Protein AF-A0A7K6BQ45-F1 (afdb_monomer)

Radius of gyration: 25.62 Å; Cα contacts (8 Å, |Δi|>4): 128; chains: 1; bounding box: 60×41×69 Å

InterPro domains:
  IPR006544 P-type ATPase, subfamily V [PTHR45630] (7-174)

Structure (mmCIF, N/CA/C/O backbone):
data_AF-A0A7K6BQ45-F1
#
_entry.id   AF-A0A7K6BQ45-F1
#
loop_
_atom_site.group_PDB
_atom_site.id
_atom_site.type_symbol
_atom_site.label_atom_id
_atom_site.label_alt_id
_atom_site.label_comp_id
_atom_site.label_asym_id
_atom_site.label_entity_id
_atom_site.label_seq_id
_atom_site.pdbx_PDB_ins_code
_atom_site.Cartn_x
_atom_site.Cartn_y
_atom_site.Cartn_z
_atom_site.occupancy
_atom_site.B_iso_or_equiv
_atom_site.auth_seq_id
_atom_site.auth_comp_id
_atom_site.auth_asym_id
_atom_site.auth_atom_id
_atom_site.pdbx_PDB_model_num
ATOM 1 N N . PHE A 1 1 ? -11.580 -22.660 -8.574 1.00 53.69 1 PHE A N 1
ATOM 2 C CA . PHE A 1 1 ? -11.331 -22.242 -7.180 1.00 53.69 1 PHE A CA 1
ATOM 3 C C . PHE A 1 1 ? -12.132 -23.154 -6.269 1.00 53.69 1 PHE A C 1
ATOM 5 O O . PHE A 1 1 ? -13.352 -23.139 -6.365 1.00 53.69 1 PHE A O 1
ATOM 12 N N . PHE A 1 2 ? -11.468 -23.993 -5.472 1.00 57.25 2 PHE A N 1
ATOM 13 C CA . PHE A 1 2 ? -12.141 -24.815 -4.463 1.00 57.25 2 PHE A CA 1
ATOM 14 C C . PHE A 1 2 ? -12.764 -23.887 -3.412 1.00 57.25 2 PHE A C 1
ATOM 16 O O . PHE A 1 2 ? -12.065 -23.051 -2.844 1.00 57.25 2 PHE A O 1
ATOM 23 N N . GLN A 1 3 ? -14.078 -23.981 -3.214 1.00 69.38 3 GLN A N 1
ATOM 24 C CA . GLN A 1 3 ? -14.773 -23.273 -2.142 1.00 69.38 3 GLN A CA 1
ATOM 25 C C . GLN A 1 3 ? -14.807 -24.183 -0.919 1.00 69.38 3 GLN A C 1
ATOM 27 O O . GLN A 1 3 ? -15.371 -25.273 -0.979 1.00 69.38 3 GLN A O 1
ATOM 32 N N . GLU A 1 4 ? -14.198 -23.741 0.177 1.00 75.62 4 GLU A N 1
ATOM 33 C CA . GLU A 1 4 ? -14.322 -24.422 1.462 1.00 75.62 4 GLU A CA 1
ATOM 34 C C . GLU A 1 4 ? -15.693 -24.065 2.068 1.00 75.62 4 GLU A C 1
ATOM 36 O O . GLU A 1 4 ? -15.956 -22.886 2.317 1.00 75.62 4 GLU A O 1
ATOM 41 N N . PRO A 1 5 ? -16.584 -25.041 2.312 1.00 73.69 5 PRO A N 1
ATOM 42 C CA . PRO A 1 5 ? -17.925 -24.766 2.830 1.00 73.69 5 PRO A CA 1
ATOM 43 C C . PRO A 1 5 ? -17.914 -24.369 4.313 1.00 73.69 5 PRO A C 1
ATOM 45 O O . PRO A 1 5 ? -18.868 -23.766 4.806 1.00 73.69 5 PRO A O 1
ATOM 48 N N . CYS A 1 6 ? -16.852 -24.714 5.049 1.00 73.75 6 CYS A N 1
ATOM 49 C CA . CYS A 1 6 ? -16.721 -24.411 6.467 1.00 73.75 6 CYS A CA 1
ATOM 50 C C . CYS A 1 6 ? -15.847 -23.163 6.692 1.00 73.75 6 CYS A C 1
ATOM 52 O O . CYS A 1 6 ? -14.626 -23.248 6.536 1.00 73.75 6 CYS A O 1
ATOM 54 N N . PRO A 1 7 ? -16.403 -22.039 7.190 1.00 74.38 7 PRO A N 1
ATOM 55 C CA . PRO A 1 7 ? -15.618 -20.827 7.454 1.00 74.38 7 PRO A CA 1
ATOM 56 C C . PRO A 1 7 ? -14.509 -21.049 8.497 1.00 74.38 7 PRO A C 1
ATOM 58 O O . PRO A 1 7 ? -13.479 -20.392 8.448 1.00 74.38 7 PRO A O 1
ATOM 61 N N . LYS A 1 8 ? -14.670 -22.038 9.389 1.00 74.75 8 LYS A N 1
ATOM 62 C CA . LYS A 1 8 ? -13.665 -22.425 10.396 1.00 74.75 8 LYS A CA 1
ATOM 63 C C . LYS A 1 8 ? -12.415 -23.104 9.820 1.00 74.75 8 LYS A C 1
ATOM 65 O O . LYS A 1 8 ? -11.381 -23.156 10.479 1.00 74.75 8 LYS A O 1
ATOM 70 N N . LYS A 1 9 ? -12.499 -23.667 8.612 1.00 81.44 9 LYS A N 1
ATOM 71 C CA . LYS A 1 9 ? -11.361 -24.321 7.946 1.00 81.44 9 LYS A CA 1
ATOM 72 C C . LYS A 1 9 ? -10.642 -23.382 6.980 1.00 81.44 9 LYS A C 1
ATOM 74 O O . LYS A 1 9 ? -9.448 -23.547 6.768 1.00 81.44 9 LYS A O 1
ATOM 79 N N . ALA A 1 10 ? -11.340 -22.380 6.450 1.00 83.44 10 ALA A N 1
ATOM 80 C CA . ALA A 1 10 ? -10.805 -21.456 5.460 1.00 83.44 10 ALA A CA 1
ATOM 81 C C . ALA A 1 10 ? -9.721 -20.522 6.033 1.00 83.44 10 ALA A C 1
ATOM 83 O O . ALA A 1 10 ? -9.854 -19.986 7.134 1.00 83.44 10 ALA A O 1
ATOM 84 N N . THR A 1 11 ? -8.652 -20.308 5.265 1.00 88.12 11 THR A N 1
ATOM 85 C CA . THR A 1 11 ? -7.552 -19.376 5.600 1.00 88.12 11 THR A CA 1
ATOM 86 C C . THR A 1 11 ? -7.683 -18.039 4.868 1.00 88.12 11 THR A C 1
ATOM 88 O O . THR A 1 11 ? -7.175 -17.022 5.326 1.00 88.12 11 THR A O 1
ATOM 91 N N . LEU A 1 12 ? -8.377 -18.036 3.728 1.00 90.00 12 LEU A N 1
ATOM 92 C CA . LEU A 1 12 ? -8.573 -16.871 2.870 1.00 90.00 12 LEU A CA 1
ATOM 93 C C . LEU A 1 12 ? -10.066 -16.672 2.605 1.00 90.00 12 LEU A C 1
ATOM 95 O O . LEU A 1 12 ? -10.812 -17.645 2.472 1.00 90.00 12 LEU A O 1
ATOM 99 N N . ALA A 1 13 ? -10.477 -15.418 2.460 1.00 90.56 13 ALA A N 1
ATOM 100 C CA . ALA A 1 13 ? -11.793 -15.029 1.978 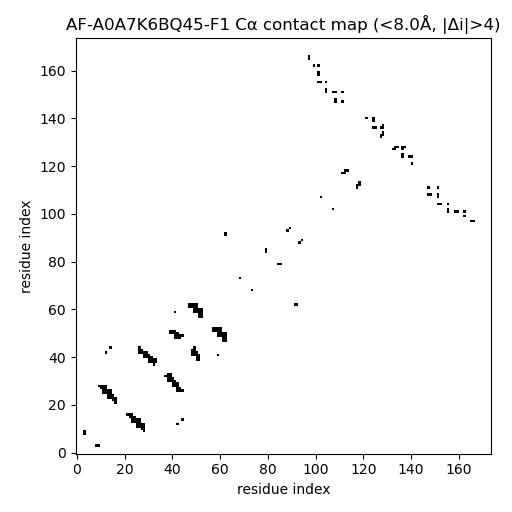1.00 90.56 13 ALA A CA 1
ATOM 101 C C . ALA A 1 13 ? -11.659 -14.313 0.629 1.00 90.56 13 ALA A C 1
ATOM 103 O O . ALA A 1 13 ? -10.791 -13.466 0.445 1.00 90.56 13 ALA A O 1
ATOM 104 N N . LYS A 1 14 ? -12.533 -14.646 -0.325 1.00 92.12 14 LYS A N 1
ATOM 105 C CA . LYS A 1 14 ? -12.659 -13.904 -1.585 1.00 92.12 14 LYS A CA 1
ATOM 106 C C . LYS A 1 14 ? -13.719 -12.829 -1.413 1.00 92.12 14 LYS A C 1
ATOM 108 O O . LYS A 1 14 ? -14.900 -13.160 -1.312 1.00 92.12 14 LYS A O 1
ATOM 113 N N . VAL A 1 15 ? -13.308 -11.567 -1.425 1.00 91.69 15 VAL A N 1
ATOM 114 C CA . VAL A 1 15 ? -14.221 -10.429 -1.314 1.00 91.69 15 VAL A CA 1
ATOM 115 C C . VAL A 1 15 ? -14.531 -9.910 -2.710 1.00 91.69 15 VAL A C 1
ATOM 117 O O . VAL A 1 15 ? -13.632 -9.600 -3.490 1.00 91.69 15 VAL A O 1
ATOM 120 N N . VAL A 1 16 ? -15.821 -9.857 -3.043 1.00 93.00 16 VAL A N 1
ATOM 121 C CA . VAL A 1 16 ? -16.314 -9.272 -4.291 1.00 93.00 16 VAL A CA 1
ATOM 122 C C . VAL A 1 16 ? -17.003 -7.961 -3.929 1.00 93.00 16 VAL A C 1
ATOM 124 O O . VAL A 1 16 ? -18.097 -8.009 -3.363 1.00 93.00 16 VAL A O 1
ATOM 127 N N . PRO A 1 17 ? -16.378 -6.803 -4.196 1.00 92.06 17 PRO A N 1
ATOM 128 C CA . PRO A 1 17 ? -17.017 -5.530 -3.919 1.00 92.06 17 PRO A CA 1
ATOM 129 C C . PRO A 1 17 ? -18.209 -5.305 -4.854 1.00 92.06 17 PRO A C 1
ATOM 131 O O . PRO A 1 17 ? -18.300 -5.865 -5.949 1.00 92.06 17 PRO A O 1
ATOM 134 N N . THR A 1 18 ? -19.123 -4.438 -4.428 1.00 90.31 18 THR A N 1
ATOM 135 C CA . THR A 1 18 ? -20.162 -3.889 -5.306 1.00 90.31 18 THR A CA 1
ATOM 136 C C . THR A 1 18 ? -19.531 -3.123 -6.478 1.00 90.31 18 THR A C 1
ATOM 138 O O . THR A 1 18 ? -18.414 -2.615 -6.330 1.00 90.31 18 THR A O 1
ATOM 141 N N . PRO A 1 19 ? -20.242 -2.955 -7.608 1.00 90.62 19 PRO A N 1
ATOM 142 C CA . PRO A 1 19 ? -19.751 -2.164 -8.734 1.00 90.62 19 PRO A CA 1
ATOM 143 C C . PRO A 1 19 ? -19.222 -0.789 -8.297 1.00 90.62 19 PRO A C 1
ATOM 145 O O . PRO A 1 19 ? -19.834 -0.133 -7.457 1.00 90.62 19 PRO A O 1
ATOM 148 N N . ASN A 1 20 ? -18.095 -0.365 -8.875 1.00 88.31 20 ASN A N 1
ATOM 149 C CA . ASN A 1 20 ? -17.386 0.894 -8.590 1.00 88.31 20 ASN A CA 1
ATOM 150 C C . ASN A 1 20 ? -16.723 1.021 -7.202 1.00 88.31 20 ASN A C 1
ATOM 152 O O . ASN A 1 20 ? -16.156 2.071 -6.922 1.00 88.31 20 ASN A O 1
ATOM 156 N N . ASN A 1 21 ? -16.709 -0.024 -6.365 1.00 89.81 21 ASN A N 1
ATOM 157 C CA . ASN A 1 21 ? -16.046 -0.005 -5.050 1.00 89.81 21 ASN A CA 1
ATOM 158 C C . ASN A 1 21 ? -14.760 -0.851 -5.029 1.00 89.81 21 ASN A C 1
ATOM 160 O O . ASN A 1 21 ? -14.556 -1.677 -4.144 1.00 89.81 21 ASN A O 1
ATOM 164 N N . GLY A 1 22 ? -13.885 -0.653 -6.017 1.00 88.25 22 GLY A N 1
ATOM 165 C CA . GLY A 1 22 ? -12.593 -1.342 -6.119 1.00 88.25 22 GLY A CA 1
ATOM 166 C C . GLY A 1 22 ? -12.642 -2.687 -6.854 1.00 88.25 22 GLY A C 1
ATOM 167 O O . GLY A 1 22 ? -13.554 -2.956 -7.637 1.00 88.25 22 GLY A O 1
ATOM 168 N N . SER A 1 23 ? -11.620 -3.515 -6.637 1.00 88.88 23 SER A N 1
ATOM 169 C CA . SER A 1 23 ? -11.413 -4.801 -7.312 1.00 88.88 23 SER A CA 1
ATOM 170 C C . SER A 1 23 ? -11.621 -5.993 -6.374 1.00 88.88 23 SER A C 1
ATOM 172 O O . SER A 1 23 ? -11.632 -5.871 -5.151 1.00 88.88 23 SER A O 1
ATOM 174 N N . VAL A 1 24 ? -11.823 -7.170 -6.969 1.00 92.62 24 VAL A N 1
ATOM 175 C CA . VAL A 1 24 ? -11.924 -8.437 -6.235 1.00 92.62 24 VAL A CA 1
ATOM 176 C C . VAL A 1 24 ? -10.572 -8.771 -5.615 1.00 92.62 24 VAL A C 1
ATOM 178 O O . VAL A 1 24 ? -9.567 -8.807 -6.323 1.00 92.62 24 VAL A O 1
ATOM 181 N N . GLU A 1 25 ? -10.567 -9.094 -4.325 1.00 91.38 25 GLU A N 1
ATOM 182 C CA . GLU A 1 25 ? -9.346 -9.382 -3.570 1.00 91.38 25 GLU A CA 1
ATOM 183 C C . GLU A 1 25 ? -9.499 -10.663 -2.738 1.00 91.38 25 GLU A C 1
ATOM 185 O O . GLU A 1 25 ? -10.599 -11.031 -2.308 1.00 91.38 25 GLU A O 1
ATOM 190 N N . LEU A 1 26 ? -8.385 -11.370 -2.540 1.00 92.44 26 LEU A N 1
ATOM 191 C CA . LEU A 1 26 ? -8.279 -12.456 -1.571 1.00 92.44 26 LEU A CA 1
ATOM 192 C C . LEU A 1 26 ? -7.662 -11.895 -0.293 1.00 92.44 26 LEU A C 1
ATOM 194 O O . LEU A 1 26 ? -6.496 -11.517 -0.293 1.00 92.44 26 LEU A O 1
ATOM 198 N N . VAL A 1 27 ? -8.435 -11.878 0.786 1.00 92.88 27 VAL A N 1
ATOM 199 C CA . VAL A 1 27 ? -8.004 -11.347 2.082 1.00 92.88 27 VAL A CA 1
ATOM 200 C C . VAL A 1 27 ? -7.777 -12.484 3.082 1.00 92.88 27 VAL A C 1
ATOM 202 O O . VAL A 1 27 ? -8.511 -13.480 3.056 1.00 92.88 27 VAL A O 1
ATOM 205 N N . PRO A 1 28 ? -6.769 -12.383 3.963 1.00 91.94 28 PRO A N 1
ATOM 206 C CA . PRO A 1 28 ? -6.548 -13.367 5.013 1.00 91.94 28 PRO A CA 1
ATOM 207 C C . PRO A 1 28 ? -7.661 -13.327 6.064 1.00 91.94 28 PRO A C 1
ATOM 209 O O . PRO A 1 28 ? -8.127 -12.262 6.468 1.00 91.94 28 PRO A O 1
ATOM 212 N N . LEU A 1 29 ? -8.078 -14.508 6.522 1.00 90.88 29 LEU A N 1
ATOM 213 C CA . LEU A 1 29 ? -8.977 -14.648 7.664 1.00 90.88 29 LEU A CA 1
ATOM 214 C C . LEU A 1 29 ? -8.158 -14.684 8.955 1.00 90.88 29 LEU A C 1
ATOM 216 O O . LEU A 1 29 ? -7.385 -15.612 9.194 1.00 90.88 29 LEU A O 1
ATOM 220 N N . HIS A 1 30 ? -8.373 -13.688 9.805 1.00 89.12 30 HIS A N 1
ATOM 221 C CA . HIS A 1 30 ? -7.829 -13.614 11.151 1.00 89.12 30 HIS A CA 1
ATOM 222 C C . HIS A 1 30 ? -8.737 -14.358 12.129 1.00 89.12 30 HIS A C 1
ATOM 224 O O . HIS A 1 30 ? -9.968 -14.261 12.063 1.00 89.12 30 HIS A O 1
ATOM 230 N N . ARG A 1 31 ? -8.115 -15.110 13.039 1.00 86.81 31 ARG A N 1
ATOM 231 C CA . ARG A 1 31 ? -8.802 -15.907 14.055 1.00 86.81 31 ARG A CA 1
ATOM 232 C C . ARG A 1 31 ? -8.277 -15.500 15.416 1.00 86.81 31 ARG A C 1
ATOM 234 O O . ARG A 1 31 ? -7.121 -15.772 15.728 1.00 86.81 31 ARG A O 1
ATOM 241 N N . ASP A 1 32 ? -9.141 -14.894 16.211 1.00 81.81 32 ASP A N 1
ATOM 242 C CA . ASP A 1 32 ? -8.815 -14.530 17.580 1.00 81.81 32 ASP A CA 1
ATOM 243 C C . ASP A 1 32 ? -9.637 -15.382 18.539 1.00 81.81 32 ASP A C 1
ATOM 245 O O . ASP A 1 32 ? -10.852 -15.517 18.388 1.00 81.81 32 ASP A O 1
ATOM 249 N N . GLN A 1 33 ? -8.998 -15.908 19.580 1.00 77.94 33 GLN A N 1
ATOM 250 C CA . GLN A 1 33 ? -9.731 -16.467 20.711 1.00 77.94 33 GLN A CA 1
ATOM 251 C C . GLN A 1 33 ? -10.275 -15.300 21.547 1.00 77.94 33 GLN A C 1
ATOM 253 O O . GLN A 1 33 ? -9.537 -14.388 21.933 1.00 77.94 33 GLN A O 1
ATOM 258 N N . GLY A 1 34 ? -11.595 -15.244 21.724 1.00 66.50 34 GLY A N 1
ATOM 259 C CA . GLY A 1 34 ? -12.232 -14.338 22.679 1.00 66.50 34 GLY A CA 1
ATOM 260 C C . GLY A 1 34 ? -11.901 -14.735 24.117 1.00 66.50 34 GLY A C 1
ATOM 261 O O . GLY A 1 34 ? -11.565 -15.888 24.375 1.00 66.50 34 GLY A O 1
ATOM 262 N N . GLU A 1 35 ? -12.034 -13.796 25.057 1.00 63.84 35 GLU A N 1
ATOM 263 C CA . GLU A 1 35 ? -11.917 -14.101 26.495 1.00 63.84 35 GLU A CA 1
ATOM 264 C C . GLU A 1 35 ? -12.975 -15.133 26.940 1.00 63.84 35 GLU A C 1
ATOM 266 O O . GLU A 1 35 ? -12.720 -15.930 27.836 1.00 63.84 35 GLU A O 1
ATOM 271 N N . ASP A 1 36 ? -14.098 -15.214 26.218 1.00 62.16 36 ASP A N 1
ATOM 272 C CA . ASP A 1 36 ? -15.172 -16.201 26.403 1.00 62.16 36 ASP A CA 1
ATOM 273 C C . ASP A 1 36 ? -14.866 -17.593 25.802 1.00 62.16 36 ASP A C 1
ATOM 275 O O . ASP A 1 36 ? -15.738 -18.463 25.750 1.00 62.16 36 ASP A O 1
ATOM 279 N N . GLY A 1 37 ? -13.656 -17.817 25.269 1.00 66.19 37 GLY A N 1
ATOM 280 C CA . GLY A 1 37 ? -13.249 -19.079 24.631 1.00 66.19 37 GLY A CA 1
ATOM 281 C C . GLY A 1 37 ? -13.862 -19.334 23.245 1.00 66.19 37 GLY A C 1
ATOM 282 O O . GLY A 1 37 ? -13.589 -20.363 22.624 1.00 66.19 37 GLY A O 1
ATOM 283 N N . GLN A 1 38 ? -14.673 -18.406 22.730 1.00 71.31 38 GLN A N 1
ATOM 284 C CA . GLN A 1 38 ? -15.245 -18.487 21.387 1.00 71.31 38 GLN A CA 1
ATOM 285 C C . GLN A 1 38 ? -14.265 -17.965 20.326 1.00 71.31 38 GLN A C 1
ATOM 287 O O . GLN A 1 38 ? -13.603 -16.943 20.506 1.00 71.31 38 GLN A O 1
ATOM 292 N N . GLU A 1 39 ? -14.181 -18.676 19.200 1.00 77.88 39 GLU A N 1
ATOM 293 C CA . GLU A 1 39 ? -13.356 -18.295 18.051 1.00 77.88 39 GLU A CA 1
ATOM 294 C C . GLU A 1 39 ? -14.038 -17.163 17.267 1.00 77.88 39 GLU A C 1
ATOM 296 O O . GLU A 1 39 ? -15.080 -17.368 16.638 1.00 77.88 39 GLU A O 1
ATOM 301 N N . ALA A 1 40 ? -13.442 -15.971 17.299 1.00 83.12 40 ALA A N 1
ATOM 302 C CA . ALA A 1 40 ? -13.881 -14.816 16.531 1.00 83.12 40 ALA A CA 1
ATOM 303 C C . ALA A 1 40 ? -13.138 -14.777 15.189 1.00 83.12 40 ALA A C 1
ATOM 305 O O . ALA A 1 40 ? -11.915 -14.624 15.140 1.00 83.12 40 ALA A O 1
ATOM 306 N N . LEU A 1 41 ? -13.887 -14.907 14.093 1.00 88.81 41 LEU A N 1
ATOM 307 C CA . LEU A 1 41 ? -13.364 -14.777 12.735 1.00 88.81 41 LEU A CA 1
ATOM 308 C C . LEU A 1 41 ? -13.520 -13.334 12.261 1.00 88.81 41 LEU A C 1
ATOM 310 O O . LEU A 1 41 ? -14.604 -12.753 12.362 1.00 88.81 41 LEU A O 1
ATOM 314 N N . SER A 1 42 ? -12.456 -12.767 11.705 1.00 90.06 42 SER A N 1
ATOM 315 C CA . SER A 1 42 ? -12.512 -11.451 11.077 1.00 90.06 42 SER A CA 1
ATOM 316 C C . SER A 1 42 ? -11.577 -11.344 9.880 1.00 90.06 42 SER A C 1
ATOM 318 O O . SER A 1 42 ? -10.633 -12.116 9.747 1.00 90.06 42 SER A O 1
ATOM 320 N N . PHE A 1 43 ? -11.846 -10.398 8.993 1.00 92.38 43 PHE A N 1
ATOM 321 C CA . PHE A 1 43 ? -10.914 -9.993 7.945 1.00 92.38 43 PHE A CA 1
ATOM 322 C C . PHE A 1 43 ? -11.000 -8.483 7.752 1.00 92.38 43 PHE A C 1
ATOM 324 O O . PHE A 1 43 ? -11.978 -7.848 8.151 1.00 92.38 43 PHE A O 1
ATOM 331 N N . GLU A 1 44 ? -9.979 -7.910 7.132 1.00 90.75 44 GLU A N 1
ATOM 332 C CA . GLU A 1 44 ? -9.965 -6.506 6.744 1.00 90.75 44 GLU A CA 1
ATOM 333 C C . GLU A 1 44 ? -10.053 -6.411 5.222 1.00 90.75 44 GLU A C 1
ATOM 335 O O . GLU A 1 44 ? -9.326 -7.099 4.508 1.00 90.75 44 GLU A O 1
ATOM 340 N N . PHE A 1 45 ? -10.960 -5.576 4.723 1.00 91.62 45 PHE A N 1
ATOM 341 C CA . PHE A 1 45 ? -11.066 -5.260 3.302 1.00 91.62 45 PHE A CA 1
ATOM 342 C C . PHE A 1 45 ? -11.231 -3.754 3.152 1.00 91.62 45 PHE A C 1
ATOM 344 O O . PHE A 1 45 ? -12.107 -3.167 3.786 1.00 91.62 45 PHE A O 1
ATOM 351 N N . GLN A 1 46 ? -10.371 -3.121 2.348 1.00 88.69 46 GLN A N 1
ATOM 352 C CA . GLN A 1 46 ? -10.363 -1.664 2.149 1.00 88.69 46 GLN A CA 1
ATOM 353 C C . GLN A 1 46 ? -10.353 -0.864 3.466 1.00 88.69 46 GLN A C 1
ATOM 355 O O . GLN A 1 46 ? -11.075 0.118 3.611 1.00 88.69 46 GLN A O 1
ATOM 360 N N . LYS A 1 47 ? -9.541 -1.296 4.443 1.00 86.69 47 LYS A N 1
ATOM 361 C CA . LYS A 1 47 ? -9.439 -0.686 5.786 1.00 86.69 47 LYS A CA 1
ATOM 362 C C . LYS A 1 47 ? -10.708 -0.773 6.643 1.00 86.69 47 LYS A C 1
ATOM 364 O O . LYS A 1 47 ? -10.792 -0.130 7.686 1.00 86.69 47 LYS A O 1
ATOM 369 N N . ILE A 1 48 ? -11.677 -1.599 6.247 1.00 88.12 48 ILE A N 1
ATOM 370 C CA . ILE A 1 48 ? -12.878 -1.897 7.031 1.00 88.12 48 ILE A CA 1
ATOM 371 C C . ILE A 1 48 ? -12.746 -3.304 7.606 1.00 88.12 48 ILE A C 1
ATOM 373 O O . ILE A 1 48 ? -12.555 -4.277 6.871 1.00 88.12 48 ILE A O 1
ATOM 377 N N . LYS A 1 49 ? -12.876 -3.414 8.930 1.00 89.44 49 LYS A N 1
ATOM 378 C CA . LYS A 1 49 ? -12.924 -4.698 9.628 1.00 89.44 49 LYS A CA 1
ATOM 379 C C . LYS A 1 49 ? -14.314 -5.318 9.486 1.00 89.44 49 LYS A C 1
ATOM 381 O O . LYS A 1 49 ? -15.323 -4.686 9.804 1.00 89.44 49 LYS A O 1
ATOM 386 N N . TYR A 1 50 ? -14.344 -6.572 9.056 1.00 90.69 50 TYR A N 1
ATOM 387 C CA . TYR A 1 50 ? -15.535 -7.409 9.000 1.00 90.69 50 TYR A CA 1
ATOM 388 C C . TYR A 1 50 ? -15.419 -8.510 10.047 1.00 90.69 50 TYR A C 1
ATOM 390 O O . TYR A 1 50 ? -14.447 -9.265 10.048 1.00 90.69 50 TYR A O 1
ATOM 398 N N . SER A 1 51 ? -16.407 -8.617 10.929 1.00 89.44 51 SER A N 1
ATOM 399 C CA . SER A 1 51 ? -16.496 -9.665 11.948 1.00 89.44 51 SER A CA 1
ATOM 400 C C . SER A 1 51 ? -17.578 -10.676 11.593 1.00 89.44 51 SER A C 1
ATOM 402 O O . SER A 1 51 ? -18.636 -10.317 11.073 1.00 89.44 51 SER A O 1
ATOM 404 N N . TYR A 1 52 ? -17.314 -11.948 11.875 1.00 87.44 52 TYR A N 1
ATOM 405 C CA . TYR A 1 52 ? -18.283 -13.019 11.690 1.00 87.44 52 TYR A CA 1
ATOM 406 C C . TYR A 1 52 ? -19.294 -13.048 12.838 1.00 87.44 52 TYR A C 1
ATOM 408 O O . TYR A 1 52 ? -18.922 -13.208 14.000 1.00 87.44 52 TYR A O 1
ATOM 416 N N . GLU A 1 53 ? -20.575 -12.925 12.504 1.00 83.31 53 GLU A N 1
ATOM 417 C CA . GLU A 1 53 ? -21.667 -12.974 13.474 1.00 83.31 53 GLU A CA 1
ATOM 418 C C . GLU A 1 53 ? -21.997 -14.434 13.836 1.00 83.31 53 GLU A C 1
ATOM 420 O O . GLU A 1 53 ? -22.364 -15.238 12.971 1.00 83.31 53 GLU A O 1
ATOM 425 N N . ILE A 1 54 ? -21.869 -14.792 15.120 1.00 73.81 54 ILE A N 1
ATOM 426 C CA . ILE A 1 54 ? -22.101 -16.165 15.612 1.00 73.81 54 ILE A CA 1
ATOM 427 C C . ILE A 1 54 ? -23.563 -16.365 16.037 1.00 73.81 54 ILE A C 1
ATOM 429 O O . ILE A 1 54 ? -24.124 -17.441 15.821 1.00 73.81 54 ILE A O 1
ATOM 433 N N . HIS A 1 55 ? -24.189 -15.338 16.620 1.00 70.25 55 HIS A N 1
ATOM 434 C CA . HIS A 1 55 ? -25.491 -15.448 17.291 1.00 70.25 55 HIS A CA 1
ATOM 435 C C . HIS A 1 55 ? -26.697 -15.162 16.387 1.00 70.25 55 HIS A C 1
ATOM 437 O O . HIS A 1 55 ? -27.836 -15.397 16.786 1.00 70.25 55 HIS A O 1
ATOM 443 N N . GLY A 1 56 ? -26.459 -14.664 15.173 1.00 70.62 56 GLY A N 1
ATOM 444 C CA . GLY A 1 56 ? -27.504 -14.280 14.232 1.00 70.62 56 GLY A CA 1
ATOM 445 C C . GLY A 1 56 ? -27.419 -15.031 12.908 1.00 70.62 56 GLY A C 1
ATOM 446 O O . GLY A 1 56 ? -27.355 -16.260 12.835 1.00 70.62 56 GLY A O 1
ATOM 447 N N . LYS A 1 57 ? -27.443 -14.267 11.817 1.00 70.94 57 LYS A N 1
ATOM 448 C CA . LYS A 1 57 ? -27.227 -14.798 10.471 1.00 70.94 57 LYS A CA 1
ATOM 449 C C . LYS A 1 57 ? -25.743 -15.137 10.329 1.00 70.94 57 LYS A C 1
ATOM 451 O O . LYS A 1 57 ? -24.907 -14.306 10.652 1.00 70.94 57 LYS A O 1
ATOM 456 N N . LYS A 1 58 ? -25.425 -16.333 9.823 1.00 82.12 58 LYS A N 1
ATOM 457 C CA . LYS A 1 58 ? -24.055 -16.807 9.544 1.00 82.12 58 LYS A CA 1
ATOM 458 C C . LYS A 1 58 ? -23.409 -15.997 8.410 1.00 82.12 58 LYS A C 1
ATOM 460 O O . LYS A 1 58 ? -23.296 -16.483 7.286 1.00 82.12 58 LYS A O 1
ATOM 465 N N . GLN A 1 59 ? -23.050 -14.747 8.681 1.00 87.00 59 GLN A N 1
ATOM 466 C CA . GLN A 1 59 ? -22.533 -13.796 7.701 1.00 87.00 59 GLN A CA 1
ATOM 467 C C . GLN A 1 59 ? -21.464 -12.892 8.324 1.00 87.00 59 GLN A C 1
ATOM 469 O O . GLN A 1 59 ? -21.422 -12.694 9.538 1.00 87.00 59 GLN A O 1
ATOM 474 N N . PHE A 1 60 ? -20.605 -12.337 7.473 1.00 88.81 60 PHE A N 1
ATOM 475 C CA . PHE A 1 60 ? -19.658 -11.302 7.869 1.00 88.81 60 PHE A CA 1
ATOM 476 C C . PHE A 1 60 ? -20.333 -9.938 7.790 1.00 88.81 60 PHE A C 1
ATOM 478 O O . PHE A 1 60 ? -20.944 -9.607 6.773 1.00 88.81 60 PHE A O 1
ATOM 485 N N . LEU A 1 61 ? -20.215 -9.157 8.857 1.00 89.50 61 LEU A N 1
ATOM 486 C CA . LEU A 1 61 ? -20.751 -7.805 8.938 1.00 89.50 61 LEU A CA 1
ATOM 487 C C . LEU A 1 61 ? -19.624 -6.816 9.229 1.00 89.50 61 LEU A C 1
ATOM 489 O O . LEU A 1 61 ? -18.694 -7.162 9.964 1.00 89.50 61 LEU A O 1
ATOM 493 N N . PRO A 1 62 ? -19.688 -5.596 8.670 1.00 90.50 62 PRO A N 1
ATOM 494 C CA . PRO A 1 62 ? -18.785 -4.535 9.084 1.00 90.50 62 PRO A CA 1
ATOM 495 C C . PRO A 1 62 ? -19.017 -4.213 10.564 1.00 90.50 62 PRO A C 1
ATOM 497 O O . PRO A 1 62 ? -20.124 -4.385 11.084 1.00 90.50 62 PRO A O 1
ATOM 500 N N . VAL A 1 63 ? -17.977 -3.734 11.244 1.00 86.75 63 VAL A N 1
ATOM 501 C CA . VAL A 1 63 ? -18.091 -3.302 12.643 1.00 86.75 63 VAL A CA 1
ATOM 502 C C . VAL A 1 63 ? -19.169 -2.218 12.765 1.00 86.75 63 VAL A C 1
ATOM 504 O O . VAL A 1 63 ? -19.049 -1.137 12.194 1.00 86.75 63 VAL A O 1
ATOM 507 N N . ALA A 1 64 ? -20.230 -2.517 13.517 1.00 85.56 64 ALA A N 1
ATOM 508 C CA . ALA A 1 64 ? -21.307 -1.573 13.784 1.00 85.56 64 ALA A CA 1
ATOM 509 C C . ALA A 1 64 ? -20.907 -0.599 14.899 1.00 85.56 64 ALA A C 1
ATOM 511 O O . ALA A 1 64 ? -20.503 -1.018 15.992 1.00 85.56 64 ALA A O 1
ATOM 512 N N . PHE A 1 65 ? -21.054 0.696 14.625 1.00 86.75 65 PHE A N 1
ATOM 513 C CA . PHE A 1 65 ? -20.835 1.758 15.600 1.00 86.75 65 PHE A CA 1
ATOM 514 C C . PHE A 1 65 ? -22.152 2.124 16.297 1.00 86.75 65 PHE A C 1
ATOM 516 O O . PHE A 1 65 ? -23.183 2.235 15.630 1.00 86.75 65 PHE A O 1
ATOM 523 N N . PRO A 1 66 ? -22.145 2.327 17.625 1.00 85.19 66 PRO A N 1
ATOM 524 C CA . PRO A 1 66 ? -23.342 2.666 18.382 1.00 85.19 66 PRO A CA 1
ATOM 525 C C . PRO A 1 66 ? -23.719 4.136 18.140 1.00 85.19 66 PRO A C 1
ATOM 527 O O . PRO A 1 66 ? -23.360 5.007 18.931 1.00 85.19 66 PRO A O 1
ATOM 530 N N . VAL A 1 67 ? -24.423 4.418 17.040 1.00 86.62 67 VAL A N 1
ATOM 531 C CA . VAL A 1 67 ? -24.903 5.768 16.660 1.00 86.62 67 VAL A CA 1
ATOM 532 C C . VAL A 1 67 ? -26.421 5.940 16.789 1.00 86.62 67 VAL A C 1
ATOM 534 O O . VAL A 1 67 ? -26.925 7.054 16.704 1.00 86.62 67 VAL A O 1
ATOM 537 N N . GLU A 1 68 ? -27.152 4.847 17.009 1.00 90.00 68 GLU A N 1
ATOM 538 C CA . GLU A 1 68 ? -28.623 4.821 16.994 1.00 90.00 68 GLU A CA 1
ATOM 539 C C . GLU A 1 68 ? -29.256 4.839 18.396 1.00 90.00 68 GLU A C 1
ATOM 541 O O . GLU A 1 68 ? -30.471 4.692 18.535 1.00 90.00 68 GLU A O 1
ATOM 546 N N . HIS A 1 69 ? -28.465 4.995 19.463 1.00 89.06 69 HIS A N 1
ATOM 547 C CA . HIS A 1 69 ? -29.029 5.009 20.811 1.00 89.06 69 HIS A CA 1
ATOM 548 C C . HIS A 1 69 ? -29.777 6.323 21.104 1.00 89.06 69 HIS A C 1
ATOM 550 O O . HIS A 1 69 ? -29.466 7.370 20.537 1.00 89.06 69 HIS A O 1
ATOM 556 N N . PRO A 1 70 ? -30.758 6.313 22.024 1.00 93.19 70 PRO A N 1
ATOM 557 C CA . PRO A 1 70 ? -31.393 7.542 22.486 1.00 93.19 70 PRO A CA 1
ATOM 558 C C . PRO A 1 70 ? -30.381 8.509 23.111 1.00 93.19 70 PRO A C 1
ATOM 560 O O . PRO A 1 70 ? -29.409 8.086 23.734 1.00 93.19 70 PRO A O 1
ATOM 563 N N . LEU A 1 71 ? -30.655 9.815 23.044 1.00 91.31 71 LEU A N 1
ATOM 564 C CA . LEU A 1 71 ? -29.787 10.849 23.627 1.00 91.31 71 LEU A CA 1
ATOM 565 C C . LEU A 1 71 ? -29.473 10.602 25.115 1.00 91.31 71 LEU A C 1
ATOM 567 O O . LEU A 1 71 ? -28.356 10.853 25.563 1.00 91.31 71 LEU A O 1
ATOM 571 N N . SER A 1 72 ? -30.436 10.058 25.864 1.00 93.50 72 SER A N 1
ATOM 572 C CA . SER A 1 72 ? -30.268 9.708 27.276 1.00 93.50 72 SER A CA 1
ATOM 573 C C . SER A 1 72 ? -29.159 8.682 27.516 1.00 93.50 72 SER A C 1
ATOM 575 O O . SER A 1 72 ? -28.495 8.744 28.546 1.00 93.50 72 SER A O 1
ATOM 577 N N . TYR A 1 73 ? -28.915 7.760 26.582 1.00 91.62 73 TYR A N 1
ATOM 578 C CA . TYR A 1 73 ? -27.808 6.810 26.679 1.00 91.62 73 TYR A CA 1
ATOM 579 C C . TYR A 1 73 ? -26.459 7.538 26.639 1.00 91.62 73 TYR A C 1
ATOM 581 O O . TYR A 1 73 ? -25.619 7.337 27.513 1.00 91.62 73 TYR A O 1
ATOM 589 N N . TYR A 1 74 ? -26.277 8.444 25.673 1.00 91.12 74 TYR A N 1
ATOM 590 C CA . TYR A 1 74 ? -25.030 9.198 25.523 1.00 91.12 74 TYR A CA 1
ATOM 591 C C . TYR A 1 74 ? -24.797 10.181 26.672 1.00 91.12 74 TYR A C 1
ATOM 593 O O . TYR A 1 74 ? -23.672 10.295 27.144 1.00 91.12 74 TYR A O 1
ATOM 601 N N . GLN A 1 75 ? -25.851 10.841 27.163 1.00 93.31 75 GLN A N 1
ATOM 602 C CA . GLN A 1 75 ? -25.758 11.765 28.302 1.00 93.31 75 GLN A CA 1
ATOM 603 C C . GLN A 1 75 ? -25.315 11.077 29.597 1.00 93.31 75 GLN A C 1
ATOM 605 O O . GLN A 1 75 ? -24.628 11.688 30.409 1.00 93.31 75 GLN A O 1
ATOM 610 N N . ASN A 1 76 ? -25.711 9.818 29.793 1.00 93.69 76 ASN A N 1
ATOM 611 C CA . ASN A 1 76 ? -25.381 9.054 30.996 1.00 93.69 76 ASN A CA 1
ATOM 612 C C . ASN A 1 76 ? -24.097 8.221 30.856 1.00 93.69 76 ASN A C 1
ATOM 614 O O . ASN A 1 76 ? -23.685 7.572 31.819 1.00 93.69 76 ASN A O 1
ATOM 618 N N . SER A 1 77 ? -23.468 8.218 29.678 1.00 89.75 77 SER A N 1
ATOM 619 C CA . SER A 1 77 ? -22.228 7.484 29.442 1.00 89.75 77 SER A CA 1
ATOM 620 C C . SER A 1 77 ? -21.081 8.094 30.248 1.00 89.75 77 SER A C 1
ATOM 622 O O . SER A 1 77 ? -20.843 9.298 30.192 1.00 89.75 77 SER A O 1
ATOM 624 N N . ARG A 1 78 ? -20.349 7.254 30.986 1.00 90.06 78 ARG A N 1
ATOM 625 C CA . ARG A 1 78 ? -19.167 7.659 31.769 1.00 90.06 78 ARG A CA 1
ATOM 626 C C . ARG A 1 78 ? -17.841 7.294 31.095 1.00 90.06 78 ARG A C 1
ATOM 628 O O . ARG A 1 78 ? -16.789 7.505 31.685 1.00 90.06 78 ARG A O 1
ATOM 635 N N . GLY A 1 79 ? -17.893 6.749 29.878 1.00 89.19 79 GLY A N 1
ATOM 636 C CA . GLY A 1 79 ? -16.739 6.129 29.226 1.00 89.19 79 GLY A CA 1
ATOM 637 C C . GLY A 1 79 ? -16.416 4.745 29.798 1.00 89.19 79 GLY A C 1
ATOM 638 O O . GLY A 1 79 ? -17.112 4.252 30.690 1.00 89.19 79 GLY A O 1
ATOM 639 N N . TYR A 1 80 ? -15.365 4.120 29.269 1.00 90.81 80 TYR A N 1
ATOM 640 C CA . TYR A 1 80 ? -14.872 2.828 29.749 1.00 90.81 80 TYR A CA 1
ATOM 641 C C . TYR A 1 80 ? -14.207 2.996 31.116 1.00 90.81 80 TYR A C 1
ATOM 643 O O . TYR A 1 80 ? -13.337 3.852 31.269 1.00 90.81 80 TYR A O 1
ATOM 651 N N . GLN A 1 81 ? -14.635 2.210 32.102 1.00 90.25 81 GLN A N 1
ATOM 652 C CA . GLN A 1 81 ? -14.133 2.304 33.476 1.00 90.25 81 GLN A CA 1
ATOM 653 C C . GLN A 1 81 ? -13.032 1.277 33.743 1.00 90.25 81 GLN A C 1
ATOM 655 O O . GLN A 1 81 ? -12.135 1.532 34.545 1.00 90.25 81 GLN A O 1
ATOM 660 N N . GLU A 1 82 ? -13.094 0.122 33.079 1.00 92.06 82 GLU A N 1
ATOM 661 C CA . GLU A 1 82 ? -12.129 -0.960 33.258 1.00 92.06 82 GLU A CA 1
ATOM 662 C C . GLU A 1 82 ? -11.231 -1.150 32.030 1.00 92.06 82 GLU A C 1
ATOM 664 O O . GLU A 1 82 ? -11.676 -1.092 30.882 1.00 92.06 82 GLU A O 1
ATOM 669 N N . ASP A 1 83 ? -9.969 -1.525 32.266 1.00 89.69 83 ASP A N 1
ATOM 670 C CA . ASP A 1 83 ? -9.023 -1.887 31.200 1.00 89.69 83 ASP A CA 1
ATOM 671 C C . ASP A 1 83 ? -9.542 -3.019 30.303 1.00 89.69 83 ASP A C 1
ATOM 673 O O . ASP A 1 83 ? -9.200 -3.099 29.122 1.00 89.69 83 ASP A O 1
ATOM 677 N N . LYS A 1 84 ? -10.380 -3.907 30.849 1.00 89.12 84 LYS A N 1
ATOM 678 C CA . LYS A 1 84 ? -11.024 -4.981 30.084 1.00 89.12 84 LYS A CA 1
ATOM 679 C C . LYS A 1 84 ? -11.964 -4.426 29.019 1.00 89.12 84 LYS A C 1
ATOM 681 O O . LYS A 1 84 ? -11.929 -4.883 27.879 1.00 89.12 84 LYS A O 1
ATOM 686 N N . GLU A 1 85 ? -12.758 -3.415 29.365 1.00 89.06 85 GLU A N 1
ATOM 687 C CA . GLU A 1 85 ? -13.673 -2.760 28.429 1.00 89.06 85 GLU A CA 1
ATOM 688 C C . GLU A 1 85 ? -12.898 -2.028 27.328 1.00 89.06 85 GLU A C 1
ATOM 690 O O . GLU A 1 85 ? -13.263 -2.117 26.155 1.00 89.06 85 GLU A O 1
ATOM 695 N N . ILE A 1 86 ? -11.781 -1.383 27.686 1.00 89.75 86 ILE A N 1
ATOM 696 C CA . ILE A 1 86 ? -10.882 -0.721 26.730 1.00 89.75 86 ILE A CA 1
ATOM 697 C C . ILE A 1 86 ? -10.289 -1.741 25.754 1.00 89.75 86 ILE A C 1
ATOM 699 O O . ILE A 1 86 ? -10.358 -1.539 24.543 1.00 89.75 86 ILE A O 1
ATOM 703 N N . ARG A 1 87 ? -9.757 -2.865 26.250 1.00 88.94 87 ARG A N 1
ATOM 704 C CA . ARG A 1 87 ? -9.197 -3.933 25.401 1.00 88.94 87 ARG A CA 1
ATOM 705 C C . ARG A 1 87 ? -10.253 -4.559 24.495 1.00 88.94 87 ARG A C 1
ATOM 707 O O . ARG A 1 87 ? -9.981 -4.819 23.322 1.00 88.94 87 ARG A O 1
ATOM 714 N N . ALA A 1 88 ? -11.463 -4.780 25.006 1.00 86.38 88 ALA A N 1
ATOM 715 C CA . ALA A 1 88 ? -12.579 -5.281 24.210 1.00 86.38 88 ALA A CA 1
ATOM 716 C C . ALA A 1 88 ? -12.972 -4.284 23.104 1.00 86.38 88 ALA A C 1
ATOM 718 O O . ALA A 1 88 ? -13.181 -4.683 21.953 1.00 86.38 88 ALA A O 1
ATOM 719 N N . ALA A 1 89 ? -13.014 -2.988 23.423 1.00 88.50 89 ALA A N 1
ATOM 720 C CA . ALA A 1 89 ? -13.278 -1.925 22.461 1.00 88.50 89 ALA A CA 1
ATOM 721 C C . ALA A 1 89 ? -12.162 -1.802 21.412 1.00 88.50 89 ALA A C 1
ATOM 723 O O . ALA A 1 89 ? -12.468 -1.716 20.226 1.00 88.50 89 ALA A O 1
ATOM 724 N N . GLU A 1 90 ? -10.889 -1.866 21.805 1.00 89.00 90 GLU A N 1
ATOM 725 C CA . GLU A 1 90 ? -9.742 -1.852 20.888 1.00 89.00 90 GLU A CA 1
ATOM 726 C C . GLU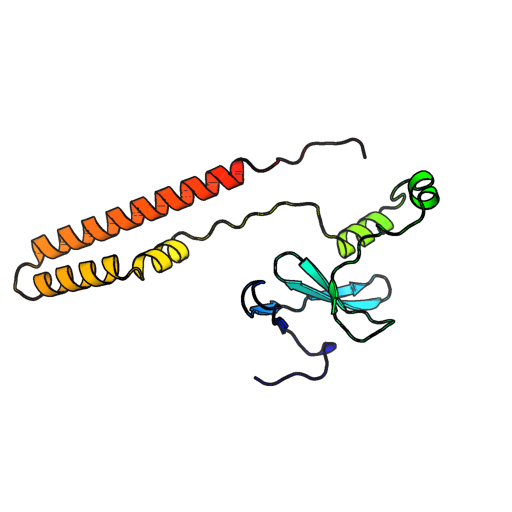 A 1 90 ? -9.763 -3.068 19.954 1.00 89.00 90 GLU A C 1
ATOM 728 O O . GLU A 1 90 ? -9.568 -2.934 18.745 1.00 89.00 90 GLU A O 1
ATOM 733 N N . LYS A 1 91 ? -10.104 -4.255 20.470 1.00 84.94 91 LYS A N 1
ATOM 734 C CA . LYS A 1 91 ? -10.271 -5.458 19.645 1.00 84.94 91 LYS A CA 1
ATOM 735 C C . LYS A 1 91 ? -11.434 -5.319 18.659 1.00 84.94 91 LYS A C 1
ATOM 737 O O . LYS A 1 91 ? -11.335 -5.806 17.528 1.00 84.94 91 LYS A O 1
ATOM 742 N N . LYS A 1 92 ? -12.533 -4.672 19.056 1.00 85.25 92 LYS A N 1
ATOM 743 C CA . LYS A 1 92 ? -13.723 -4.493 18.211 1.00 85.25 92 LYS A CA 1
ATOM 744 C C . LYS A 1 92 ? -13.536 -3.400 17.157 1.00 85.25 92 LYS A C 1
ATOM 746 O O . LYS A 1 92 ? -13.764 -3.663 15.980 1.00 85.25 92 LYS A O 1
ATOM 751 N N . TYR A 1 93 ? -13.134 -2.202 17.569 1.00 87.31 93 TYR A N 1
ATOM 752 C CA . TYR A 1 93 ? -13.086 -1.001 16.728 1.00 87.31 93 TYR A CA 1
ATOM 753 C C . TYR A 1 93 ? -11.705 -0.730 16.122 1.00 87.31 93 TYR A C 1
ATOM 755 O O . TYR A 1 93 ? -11.605 0.026 15.160 1.00 87.31 93 TYR A O 1
ATOM 763 N N . GLY A 1 94 ? -10.651 -1.362 16.638 1.00 87.50 94 GLY A N 1
ATOM 764 C CA . GLY A 1 94 ? -9.277 -1.060 16.258 1.00 87.50 94 GLY A CA 1
ATOM 765 C C . GLY A 1 94 ? -8.757 0.223 16.906 1.00 87.50 94 GLY A C 1
ATOM 766 O O . GLY A 1 94 ? -9.440 0.899 17.675 1.00 87.50 94 GLY A O 1
ATOM 767 N N . THR A 1 95 ? -7.511 0.560 16.580 1.00 86.88 95 THR A N 1
ATOM 768 C CA . THR A 1 95 ? -6.890 1.812 17.027 1.00 86.88 95 THR A CA 1
ATOM 769 C C . THR A 1 95 ? -7.182 2.933 16.037 1.00 86.88 95 THR A C 1
ATOM 771 O O . THR A 1 95 ? -7.188 2.717 14.826 1.00 86.88 95 THR A O 1
ATOM 774 N N . ASN A 1 96 ? -7.388 4.152 16.540 1.00 86.62 96 ASN A N 1
ATOM 775 C CA . ASN A 1 96 ? -7.573 5.325 15.690 1.00 86.62 96 ASN A CA 1
ATOM 776 C C . ASN A 1 96 ? -6.230 5.749 15.071 1.00 86.62 96 ASN A C 1
ATOM 778 O O . ASN A 1 96 ? -5.485 6.542 15.651 1.00 86.62 96 ASN A O 1
ATOM 782 N N . LYS A 1 97 ? -5.896 5.174 13.913 1.00 81.94 97 LYS A N 1
ATOM 783 C CA . LYS A 1 97 ? -4.679 5.479 13.154 1.00 81.94 97 LYS A CA 1
ATOM 784 C C . LYS A 1 97 ? -5.036 5.718 11.691 1.00 81.94 97 LYS A C 1
ATOM 786 O O . LYS A 1 97 ? -5.602 4.853 11.035 1.00 81.94 97 LYS A O 1
ATOM 791 N N . ALA A 1 98 ? -4.655 6.880 11.167 1.00 75.62 98 ALA A N 1
ATOM 792 C CA . ALA A 1 98 ? -4.720 7.170 9.740 1.00 75.62 98 ALA A CA 1
ATOM 793 C C . ALA A 1 98 ? -3.404 6.729 9.080 1.00 75.62 98 ALA A C 1
ATOM 795 O O . ALA A 1 98 ? -2.437 7.490 9.030 1.00 75.62 98 ALA A O 1
ATOM 796 N N . GLU A 1 99 ? -3.338 5.477 8.621 1.00 73.94 99 GLU A N 1
ATOM 797 C CA . GLU A 1 99 ? -2.140 4.936 7.976 1.00 73.94 99 GLU A CA 1
ATOM 798 C C . GLU A 1 99 ? -2.261 4.960 6.447 1.00 73.94 99 GLU A C 1
ATOM 800 O O . GLU A 1 99 ? -3.012 4.193 5.847 1.00 73.94 99 GLU A O 1
ATOM 805 N N . MET A 1 100 ? -1.478 5.833 5.811 1.00 77.88 100 MET A N 1
ATOM 806 C CA . MET A 1 100 ? -1.237 5.793 4.370 1.00 77.88 100 MET A CA 1
ATOM 807 C C . MET A 1 100 ? -0.016 4.915 4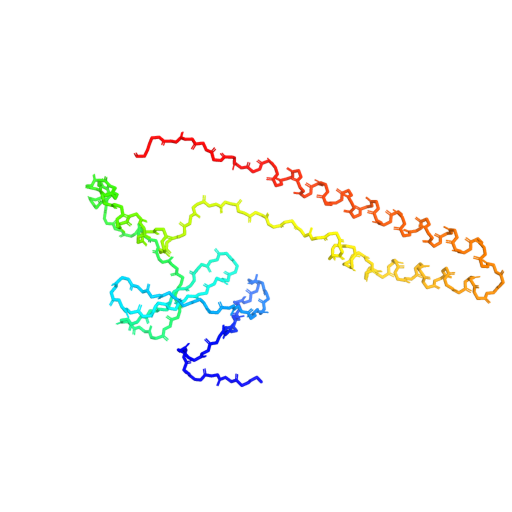.081 1.00 77.88 100 MET A C 1
ATOM 809 O O . MET A 1 100 ? 1.078 5.175 4.594 1.00 77.88 100 MET A O 1
ATOM 813 N N . VAL A 1 101 ? -0.190 3.907 3.227 1.00 79.38 101 VAL A N 1
ATOM 814 C CA . VAL A 1 101 ? 0.909 3.079 2.718 1.00 79.38 101 VAL A CA 1
ATOM 815 C C . VAL A 1 101 ? 1.508 3.780 1.498 1.00 79.38 101 VAL A C 1
ATOM 817 O O . VAL A 1 101 ? 0.791 4.119 0.561 1.00 79.38 101 VAL A O 1
ATOM 820 N N . VAL A 1 102 ? 2.814 4.049 1.532 1.00 84.06 102 VAL A N 1
ATOM 821 C CA . VAL A 1 102 ? 3.556 4.592 0.382 1.00 84.06 102 VAL A CA 1
ATOM 822 C C . VAL A 1 102 ? 4.095 3.395 -0.405 1.00 84.06 102 VAL A C 1
ATOM 824 O O . VAL A 1 102 ? 4.676 2.518 0.237 1.00 84.06 102 VAL A O 1
ATOM 827 N N . PRO A 1 103 ? 3.905 3.335 -1.736 1.00 87.31 103 PRO A N 1
ATOM 828 C CA . PRO A 1 103 ? 4.388 2.223 -2.550 1.00 87.31 103 PRO A CA 1
ATOM 829 C C . PRO A 1 103 ? 5.916 2.137 -2.534 1.00 87.31 103 PRO A C 1
ATOM 831 O O . PRO A 1 103 ? 6.609 3.128 -2.271 1.00 87.31 103 PRO A O 1
ATOM 834 N N . GLU A 1 104 ? 6.451 0.964 -2.858 1.00 91.56 104 GLU A N 1
ATOM 835 C CA . GLU A 1 104 ? 7.895 0.797 -2.999 1.00 91.56 104 GLU A CA 1
ATOM 836 C C . GLU A 1 104 ? 8.406 1.355 -4.336 1.00 91.56 104 GLU A C 1
ATOM 838 O O . GLU A 1 104 ? 7.683 1.443 -5.330 1.00 91.56 104 GLU A O 1
ATOM 843 N N . PHE A 1 105 ? 9.696 1.704 -4.389 1.00 91.88 105 PHE A N 1
ATOM 844 C CA . PHE A 1 105 ? 10.328 2.189 -5.622 1.00 91.88 105 PHE A CA 1
ATOM 845 C C . PHE A 1 105 ? 10.163 1.219 -6.785 1.00 91.88 105 PHE A C 1
ATOM 847 O O . PHE A 1 105 ? 9.844 1.650 -7.888 1.00 91.88 105 PHE A O 1
ATOM 854 N N . LEU A 1 106 ? 10.358 -0.079 -6.548 1.00 92.06 106 LEU A N 1
ATOM 855 C CA . LEU A 1 106 ? 10.290 -1.078 -7.608 1.00 92.06 106 LEU A CA 1
ATOM 856 C C . LEU A 1 106 ? 8.869 -1.238 -8.157 1.00 92.06 106 LEU A C 1
ATOM 858 O O . LEU A 1 106 ? 8.702 -1.388 -9.365 1.00 92.06 106 LEU A O 1
ATOM 862 N N . GLU A 1 107 ? 7.857 -1.178 -7.290 1.00 90.50 107 GLU A N 1
ATOM 863 C CA . GLU A 1 107 ? 6.451 -1.245 -7.694 1.00 90.50 107 GLU A CA 1
ATOM 864 C C . GLU A 1 107 ? 6.098 -0.061 -8.594 1.00 90.50 107 GLU A C 1
ATOM 866 O O . GLU A 1 107 ? 5.632 -0.249 -9.719 1.00 90.50 107 GLU A O 1
ATOM 871 N N . LEU A 1 108 ? 6.431 1.154 -8.150 1.00 90.94 108 LEU A N 1
ATOM 872 C CA . LEU A 1 108 ? 6.137 2.374 -8.897 1.00 90.94 108 LEU A CA 1
ATOM 873 C C . LEU A 1 108 ? 6.958 2.477 -10.192 1.00 90.94 108 LEU A C 1
ATOM 875 O O . LEU A 1 108 ? 6.454 2.914 -11.229 1.00 90.94 108 LEU A O 1
ATOM 879 N N . PHE A 1 109 ? 8.219 2.041 -10.158 1.00 93.06 109 PHE A N 1
ATOM 880 C CA . PHE A 1 109 ? 9.064 1.965 -11.345 1.00 93.06 109 PHE A CA 1
ATOM 881 C C . PHE A 1 109 ? 8.519 0.955 -12.348 1.00 93.06 109 PHE A C 1
ATOM 883 O O . PHE A 1 109 ? 8.507 1.245 -13.538 1.00 93.06 109 PHE A O 1
ATOM 890 N N . LYS A 1 110 ? 8.016 -0.199 -11.899 1.00 92.69 110 LYS A N 1
ATOM 891 C CA . LYS A 1 110 ? 7.400 -1.195 -12.782 1.00 92.69 110 LYS A CA 1
ATOM 892 C C . LYS A 1 110 ? 6.148 -0.642 -13.456 1.00 92.69 110 LYS A C 1
ATOM 894 O O . LYS A 1 110 ? 6.017 -0.786 -14.668 1.00 92.69 110 LYS A O 1
ATOM 899 N N . GLU A 1 111 ? 5.267 0.018 -12.708 1.00 91.00 111 GLU A N 1
ATOM 900 C CA . GLU A 1 111 ? 4.086 0.676 -13.282 1.00 91.00 111 GLU A CA 1
ATOM 901 C C . GLU A 1 111 ? 4.483 1.678 -14.377 1.00 91.00 111 GLU A C 1
ATOM 903 O O . GLU A 1 111 ? 3.946 1.634 -15.487 1.00 91.00 111 GLU A O 1
ATOM 908 N N . ARG A 1 112 ? 5.495 2.517 -14.121 1.00 89.56 112 ARG A N 1
ATOM 909 C CA . ARG A 1 112 ? 6.028 3.468 -15.111 1.00 89.56 112 ARG A CA 1
ATOM 910 C C . ARG A 1 112 ? 6.724 2.793 -16.291 1.00 89.56 112 ARG A C 1
ATOM 912 O O . ARG A 1 112 ? 6.496 3.189 -17.429 1.00 89.56 112 ARG A O 1
ATOM 919 N N . ALA A 1 113 ? 7.513 1.754 -16.049 1.00 91.19 113 ALA A N 1
ATOM 920 C CA . ALA A 1 113 ? 8.242 1.024 -17.082 1.00 91.19 113 ALA A CA 1
ATOM 921 C C . ALA A 1 113 ? 7.310 0.245 -18.022 1.00 91.19 113 ALA A C 1
ATOM 923 O O . ALA A 1 113 ? 7.688 -0.058 -19.149 1.00 91.19 113 ALA A O 1
ATOM 924 N N . THR A 1 114 ? 6.080 -0.054 -17.595 1.00 92.38 114 THR A N 1
ATOM 925 C CA . THR A 1 114 ? 5.043 -0.615 -18.477 1.00 92.38 114 THR A CA 1
ATOM 926 C C . THR A 1 114 ? 4.326 0.433 -19.331 1.00 92.38 114 THR A C 1
ATOM 928 O O . THR A 1 114 ? 3.469 0.074 -20.140 1.00 92.38 114 THR A O 1
ATOM 931 N N . ALA A 1 115 ? 4.672 1.720 -19.200 1.00 92.25 115 ALA A N 1
ATOM 932 C CA . ALA A 1 115 ? 4.116 2.756 -20.056 1.00 92.25 115 ALA A CA 1
ATOM 933 C C . ALA A 1 115 ? 4.511 2.505 -21.523 1.00 92.25 115 ALA A C 1
ATOM 935 O O . ALA A 1 115 ? 5.684 2.251 -21.816 1.00 92.25 115 ALA A O 1
ATOM 936 N N . PRO A 1 116 ? 3.565 2.639 -22.470 1.00 92.69 116 PRO A N 1
ATOM 937 C CA . PRO A 1 116 ? 3.806 2.316 -23.876 1.00 92.69 116 PRO A CA 1
ATOM 938 C C . PRO A 1 116 ? 4.954 3.134 -24.478 1.00 92.69 116 PRO A C 1
ATOM 940 O O . PRO A 1 116 ? 5.698 2.631 -25.314 1.00 92.69 116 PRO A O 1
ATOM 943 N N . PHE A 1 117 ? 5.136 4.373 -24.013 1.00 91.56 117 PHE A N 1
ATOM 944 C CA . PHE A 1 117 ? 6.236 5.235 -24.429 1.00 91.56 117 PHE A CA 1
ATOM 945 C C . PHE A 1 117 ? 7.604 4.681 -24.008 1.00 91.56 117 PHE A C 1
ATOM 947 O O . PHE A 1 117 ? 8.467 4.507 -24.862 1.00 91.56 117 PHE A O 1
ATOM 954 N N . PHE A 1 118 ? 7.783 4.332 -22.731 1.00 92.50 118 PHE A N 1
ATOM 955 C CA . PHE A 1 118 ? 9.054 3.813 -22.217 1.00 92.50 118 PHE A CA 1
ATOM 956 C C . PHE A 1 118 ? 9.444 2.494 -22.892 1.00 92.50 118 PHE A C 1
ATOM 958 O O . PHE A 1 118 ? 10.573 2.342 -23.361 1.00 92.50 118 PHE A O 1
ATOM 965 N N . VAL A 1 119 ? 8.491 1.562 -23.012 1.00 94.69 119 VAL A N 1
ATOM 966 C CA . VAL A 1 119 ? 8.714 0.272 -23.685 1.00 94.69 119 VAL A CA 1
ATOM 967 C C . VAL A 1 119 ? 9.154 0.487 -25.133 1.00 94.69 119 VAL A C 1
ATOM 969 O O . VAL A 1 119 ? 10.115 -0.135 -25.587 1.00 94.69 119 VAL A O 1
ATOM 972 N N . PHE A 1 120 ? 8.493 1.401 -25.848 1.00 95.06 120 PHE A N 1
ATOM 973 C CA . PHE A 1 120 ? 8.853 1.726 -27.223 1.00 95.06 120 PHE A CA 1
ATOM 974 C C . PHE A 1 120 ? 10.248 2.352 -27.326 1.00 95.06 120 PHE A C 1
ATOM 976 O O . PHE A 1 120 ? 11.025 1.971 -28.197 1.00 95.06 120 PHE A O 1
ATOM 983 N N . GLN A 1 121 ? 10.603 3.274 -26.429 1.00 92.94 121 GLN A N 1
ATOM 984 C CA . GLN A 1 121 ? 11.926 3.896 -26.441 1.00 92.94 121 GLN A CA 1
ATOM 985 C C . GLN A 1 121 ? 13.045 2.885 -2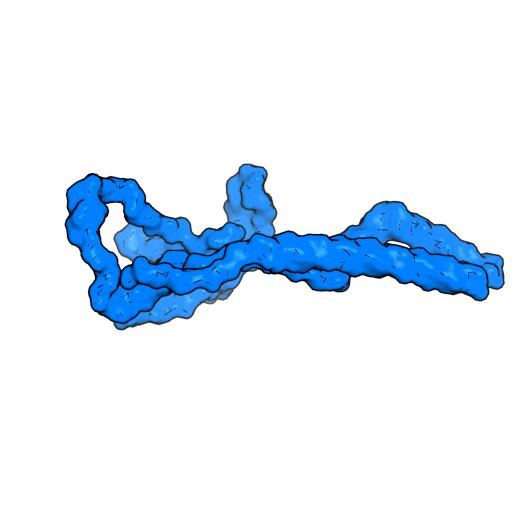6.169 1.00 92.94 121 GLN A C 1
ATOM 987 O O . GLN A 1 121 ? 14.038 2.881 -26.895 1.00 92.94 121 GLN A O 1
ATOM 992 N N . VAL A 1 122 ? 12.888 2.009 -25.170 1.00 93.56 122 VAL A N 1
ATOM 993 C CA . VAL A 1 122 ? 13.875 0.956 -24.873 1.00 93.56 122 VAL A CA 1
ATOM 994 C C . VAL A 1 122 ? 14.016 0.002 -26.059 1.00 93.56 122 VAL A C 1
ATOM 996 O O . VAL A 1 122 ? 15.134 -0.360 -26.421 1.00 93.56 122 VAL A O 1
ATOM 999 N N . PHE A 1 123 ? 12.905 -0.354 -26.710 1.00 93.56 123 PHE A N 1
ATOM 1000 C CA . PHE A 1 123 ? 12.928 -1.172 -27.920 1.00 93.56 123 PHE A CA 1
ATOM 1001 C C . PHE A 1 123 ? 13.686 -0.490 -29.068 1.00 93.56 123 PHE A C 1
ATOM 1003 O O . PHE A 1 123 ? 14.578 -1.098 -29.657 1.00 93.56 123 PHE A O 1
ATOM 1010 N N . CYS A 1 124 ? 13.397 0.785 -29.341 1.00 90.31 124 CYS A N 1
ATOM 1011 C CA . CYS A 1 124 ? 14.101 1.568 -30.355 1.00 90.31 124 CYS A CA 1
ATOM 1012 C C . CYS A 1 124 ? 15.603 1.644 -30.065 1.00 90.31 124 CYS A C 1
ATOM 1014 O O . CYS A 1 124 ? 16.398 1.335 -30.942 1.00 90.31 124 CYS A O 1
ATOM 1016 N N . VAL A 1 125 ? 16.012 1.973 -28.837 1.00 90.81 125 VAL A N 1
ATOM 1017 C CA . VAL A 1 125 ? 17.439 2.003 -28.462 1.00 90.81 125 VAL A CA 1
ATOM 1018 C C . VAL A 1 125 ? 18.085 0.616 -28.593 1.00 90.81 125 VAL A C 1
ATOM 1020 O O . VAL A 1 125 ? 19.234 0.507 -29.017 1.00 90.81 125 VAL A O 1
ATOM 1023 N N . GLY A 1 126 ? 17.339 -0.453 -28.303 1.00 89.25 126 GLY A N 1
ATOM 1024 C CA . GLY A 1 126 ? 17.779 -1.832 -28.515 1.00 89.25 126 GLY A CA 1
ATOM 1025 C C . GLY A 1 126 ? 18.061 -2.157 -29.985 1.00 89.25 126 GLY A C 1
ATOM 1026 O O . GLY A 1 126 ? 19.079 -2.778 -30.279 1.00 89.25 126 GLY A O 1
ATOM 1027 N N . LEU A 1 127 ? 17.219 -1.690 -30.913 1.00 89.50 127 LEU A N 1
ATOM 1028 C CA . LEU A 1 127 ? 17.454 -1.857 -32.353 1.00 89.50 127 LEU A CA 1
ATOM 1029 C C . LEU A 1 127 ? 18.730 -1.138 -32.816 1.00 89.50 127 LEU A C 1
ATOM 1031 O O . LEU A 1 127 ? 19.504 -1.712 -33.575 1.00 89.50 127 LEU A O 1
ATOM 1035 N N . TRP A 1 128 ? 18.992 0.071 -32.310 1.00 84.88 128 TRP A N 1
ATOM 1036 C CA . TRP A 1 128 ? 20.221 0.821 -32.619 1.00 84.88 128 TRP A CA 1
ATOM 1037 C C . TRP A 1 128 ? 21.480 0.139 -32.070 1.00 84.88 128 TRP A C 1
ATOM 1039 O O . TRP A 1 128 ? 22.558 0.246 -32.652 1.00 84.88 128 TRP A O 1
ATOM 1049 N N . CYS A 1 129 ? 21.346 -0.608 -30.972 1.00 83.94 129 CYS A N 1
ATOM 1050 C CA . CYS A 1 129 ? 22.445 -1.377 -30.403 1.00 83.94 129 CYS A CA 1
ATOM 1051 C C . CYS A 1 129 ? 22.837 -2.597 -31.260 1.00 83.94 129 CYS A C 1
ATOM 1053 O O . CYS A 1 129 ? 23.975 -3.054 -31.155 1.00 83.94 129 CYS A O 1
ATOM 1055 N N . LEU A 1 130 ? 21.921 -3.132 -32.077 1.00 82.75 130 LEU A N 1
ATOM 1056 C CA . LEU A 1 130 ? 22.165 -4.298 -32.939 1.00 82.75 130 LEU A CA 1
ATOM 1057 C C . LEU A 1 130 ? 22.874 -3.942 -34.258 1.00 82.75 130 LEU A C 1
ATOM 1059 O O . LEU A 1 130 ? 23.462 -4.827 -34.871 1.00 82.75 130 LEU A O 1
ATOM 1063 N N . ASP A 1 131 ? 22.860 -2.670 -34.659 1.00 78.75 131 ASP A N 1
ATOM 1064 C CA . ASP A 1 131 ? 23.407 -2.166 -35.930 1.00 78.75 131 ASP A CA 1
ATOM 1065 C C . ASP A 1 131 ? 24.762 -1.444 -35.733 1.00 78.75 131 ASP A C 1
ATOM 1067 O O . ASP A 1 131 ? 24.978 -0.336 -36.204 1.00 78.75 131 ASP A O 1
ATOM 1071 N N . GLU A 1 132 ? 25.666 -2.039 -34.942 1.00 70.56 132 GLU A N 1
ATOM 1072 C CA . GLU A 1 132 ? 27.044 -1.571 -34.651 1.00 70.56 132 GLU A CA 1
ATOM 1073 C C . GLU A 1 132 ? 27.212 -0.325 -33.744 1.00 70.56 132 GLU A C 1
ATOM 1075 O O . GLU A 1 132 ? 28.296 -0.120 -33.187 1.00 70.56 132 GLU A O 1
ATOM 1080 N N . TYR A 1 133 ? 26.162 0.451 -33.451 1.00 72.12 133 TYR A N 1
ATOM 1081 C CA . TYR A 1 133 ? 26.231 1.637 -32.570 1.00 72.12 133 TYR A CA 1
ATOM 1082 C C . TYR A 1 133 ? 26.078 1.327 -31.069 1.00 72.12 133 TYR A C 1
ATOM 1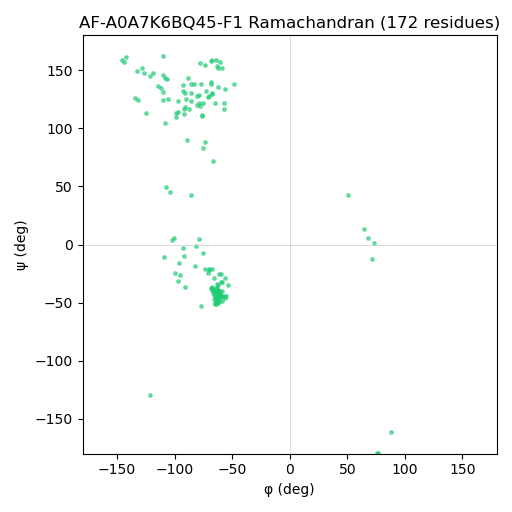084 O O . TYR A 1 133 ? 25.394 2.045 -30.329 1.00 72.12 133 TYR A O 1
ATOM 1092 N N . TRP A 1 134 ? 26.722 0.266 -30.579 1.00 79.19 134 TRP A N 1
ATOM 1093 C CA . TRP A 1 134 ? 26.533 -0.218 -29.205 1.00 79.19 134 TRP A CA 1
ATOM 1094 C C . TRP A 1 134 ? 26.958 0.802 -28.132 1.00 79.19 134 TRP A C 1
ATOM 1096 O O . TRP A 1 134 ? 26.259 0.970 -27.136 1.00 79.19 134 TRP A O 1
ATOM 1106 N N . TYR A 1 135 ? 28.059 1.536 -28.340 1.00 85.25 135 TYR A N 1
ATOM 1107 C CA . TYR A 1 135 ? 28.600 2.458 -27.332 1.00 85.25 135 TYR A CA 1
ATOM 1108 C C . TYR A 1 135 ? 27.644 3.622 -27.021 1.00 85.25 135 TYR A C 1
ATOM 1110 O O . TYR A 1 135 ? 27.300 3.866 -25.863 1.00 85.25 135 TYR A O 1
ATOM 1118 N N . TYR A 1 136 ? 27.168 4.317 -28.059 1.00 85.62 136 TYR A N 1
ATOM 1119 C CA . TYR A 1 136 ? 26.214 5.417 -27.898 1.00 85.62 136 TYR A CA 1
ATOM 1120 C C . TYR A 1 136 ? 24.858 4.912 -27.402 1.00 85.62 136 TYR A C 1
ATOM 1122 O O . TYR A 1 136 ? 24.266 5.524 -26.515 1.00 85.62 136 TYR A O 1
ATOM 1130 N N . SER A 1 137 ? 24.409 3.757 -27.901 1.00 88.25 137 SER A N 1
ATOM 1131 C CA . SER A 1 137 ? 23.131 3.158 -27.502 1.00 88.25 137 SER A CA 1
ATOM 1132 C C . SER A 1 137 ? 23.100 2.789 -26.016 1.00 88.25 137 SER A C 1
ATOM 1134 O O . SER A 1 137 ? 22.109 3.062 -25.341 1.00 88.25 137 SER A O 1
ATOM 1136 N N . VAL A 1 138 ? 24.189 2.243 -25.462 1.00 87.94 138 VAL A N 1
ATOM 1137 C CA . VAL A 1 138 ? 24.283 1.906 -24.028 1.00 87.94 138 VAL A CA 1
ATOM 1138 C C . VAL A 1 138 ? 24.251 3.159 -23.147 1.00 87.94 138 VAL A C 1
ATOM 1140 O O . VAL A 1 138 ? 23.582 3.168 -22.107 1.00 87.94 138 VAL A O 1
ATOM 1143 N N . PHE A 1 139 ? 24.925 4.235 -23.565 1.00 90.56 139 PHE A N 1
ATOM 1144 C CA . PHE A 1 139 ? 24.874 5.515 -22.856 1.00 90.56 139 PHE A CA 1
ATOM 1145 C C . PHE A 1 139 ? 23.462 6.115 -22.877 1.00 90.56 139 PHE A C 1
ATOM 1147 O O . PHE A 1 139 ? 22.934 6.490 -21.828 1.00 90.56 139 PHE A O 1
ATOM 1154 N N . THR A 1 140 ? 22.814 6.138 -24.045 1.00 89.44 140 THR A N 1
ATOM 1155 C CA . THR A 1 140 ? 21.429 6.607 -24.192 1.00 89.44 140 THR A CA 1
ATOM 1156 C C . THR A 1 140 ? 20.456 5.770 -23.362 1.00 89.44 140 THR A C 1
ATOM 1158 O O . THR A 1 140 ? 19.605 6.341 -22.681 1.00 89.44 140 THR A O 1
ATOM 1161 N N . LEU A 1 141 ? 20.603 4.441 -23.349 1.00 91.81 141 LEU A N 1
ATOM 1162 C CA . LEU A 1 141 ? 19.780 3.551 -22.527 1.00 91.81 141 LEU A CA 1
ATOM 1163 C C . LEU A 1 141 ? 19.949 3.854 -21.032 1.00 91.81 141 LEU A C 1
ATOM 1165 O O . LEU A 1 141 ? 18.962 3.955 -20.305 1.00 91.81 141 LEU A O 1
ATOM 1169 N N . SER A 1 142 ? 21.189 4.051 -20.582 1.00 92.81 142 SER A N 1
ATOM 1170 C CA . SER A 1 142 ? 21.482 4.393 -19.185 1.00 92.81 142 SER A CA 1
ATOM 1171 C C 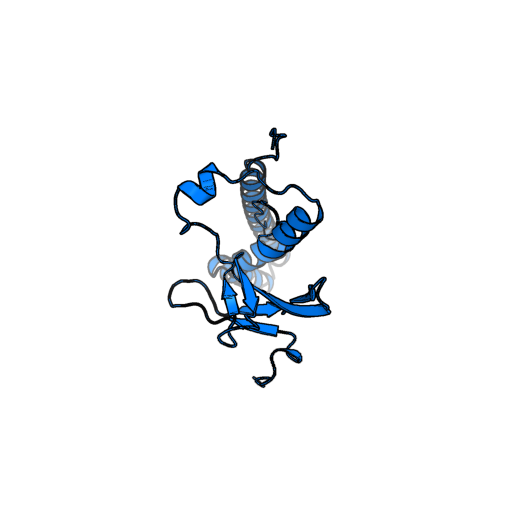. SER A 1 142 ? 20.882 5.743 -18.797 1.00 92.81 142 SER A C 1
ATOM 1173 O O . SER A 1 142 ? 20.275 5.859 -17.734 1.00 92.81 142 SER A O 1
ATOM 1175 N N . MET A 1 143 ? 20.991 6.752 -19.667 1.00 93.19 143 MET A N 1
ATOM 1176 C CA . MET A 1 143 ? 20.392 8.070 -19.447 1.00 93.19 143 MET A CA 1
ATOM 1177 C C . MET A 1 143 ? 18.863 7.997 -19.353 1.00 93.19 143 MET A C 1
ATOM 1179 O O . MET A 1 143 ? 18.272 8.624 -18.477 1.00 93.19 143 MET A O 1
ATOM 1183 N N . LEU A 1 144 ? 18.231 7.199 -20.215 1.00 92.94 144 LEU A N 1
ATOM 1184 C CA . LEU A 1 144 ? 16.785 6.981 -20.225 1.00 92.94 144 LEU A CA 1
ATOM 1185 C C . LEU A 1 144 ? 16.313 6.334 -18.912 1.00 92.94 144 LEU A C 1
ATOM 1187 O O . LEU A 1 144 ? 15.406 6.848 -18.256 1.00 92.94 144 LEU A O 1
ATOM 1191 N N . VAL A 1 145 ? 16.978 5.259 -18.475 1.00 93.81 145 VAL A N 1
ATOM 1192 C CA . VAL A 1 145 ? 16.660 4.586 -17.203 1.00 93.81 145 VAL A CA 1
ATOM 1193 C C . VAL A 1 145 ? 16.892 5.516 -16.007 1.00 93.81 145 VAL A C 1
ATOM 1195 O O . VAL A 1 145 ? 16.050 5.578 -15.111 1.00 93.81 145 VAL A O 1
ATOM 1198 N N . ALA A 1 146 ? 17.993 6.274 -15.993 1.00 94.81 146 ALA A N 1
ATOM 1199 C CA . ALA A 1 146 ? 18.290 7.230 -14.925 1.00 94.81 146 ALA A CA 1
ATOM 1200 C C . ALA A 1 146 ? 17.245 8.355 -14.840 1.00 94.81 146 ALA A C 1
ATOM 1202 O O . ALA A 1 146 ? 16.874 8.778 -13.740 1.00 94.81 146 ALA A O 1
ATOM 1203 N N . PHE A 1 147 ? 16.747 8.824 -15.985 1.00 93.88 147 PHE A N 1
ATOM 1204 C CA . PHE A 1 147 ? 15.696 9.834 -16.041 1.00 93.88 147 PHE A CA 1
ATOM 1205 C C . PHE A 1 147 ? 14.381 9.316 -15.443 1.00 93.88 147 PHE A C 1
ATOM 1207 O O . PHE A 1 147 ? 13.837 9.949 -14.537 1.00 93.88 147 PHE A O 1
ATOM 1214 N N . GLU A 1 148 ? 13.914 8.134 -15.856 1.00 93.44 148 GLU A N 1
ATOM 1215 C CA . GLU A 1 148 ? 12.704 7.532 -15.273 1.00 93.44 148 GLU A CA 1
ATOM 1216 C C . GLU A 1 148 ? 12.861 7.224 -13.783 1.00 93.44 148 GLU A C 1
ATOM 1218 O O . GLU A 1 148 ? 11.964 7.506 -12.986 1.00 93.44 148 GLU A O 1
ATOM 1223 N N . ALA A 1 149 ? 14.024 6.717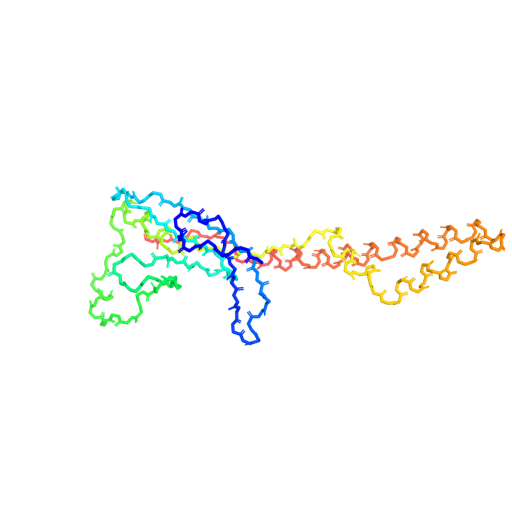 -13.367 1.00 94.62 149 ALA A N 1
ATOM 1224 C CA . ALA A 1 149 ? 14.316 6.498 -11.953 1.00 94.62 149 ALA A CA 1
ATOM 1225 C C . ALA A 1 149 ? 14.229 7.809 -11.150 1.00 94.62 149 ALA A C 1
ATOM 1227 O O . ALA A 1 149 ? 13.663 7.827 -10.055 1.00 94.62 149 ALA A O 1
ATOM 1228 N N . SER A 1 150 ? 14.721 8.918 -11.710 1.00 94.94 150 SER A N 1
ATOM 1229 C CA . SER A 1 150 ? 14.640 10.245 -11.087 1.00 94.94 150 SER A CA 1
ATOM 1230 C C . SER A 1 150 ? 13.193 10.742 -10.973 1.00 94.94 150 SER A C 1
ATOM 1232 O O . SER A 1 150 ? 12.816 11.310 -9.944 1.00 94.94 150 SER A O 1
ATOM 1234 N N . LEU A 1 151 ? 12.354 10.496 -11.986 1.00 92.94 151 LEU A N 1
ATOM 1235 C CA . LEU A 1 151 ? 10.922 10.818 -11.946 1.00 92.94 151 LEU A CA 1
ATOM 1236 C C . LEU A 1 151 ? 10.183 10.008 -10.875 1.00 92.94 151 LEU A C 1
ATOM 1238 O O . LEU A 1 151 ? 9.434 10.580 -10.080 1.00 92.94 151 LEU A O 1
ATOM 1242 N N . VAL A 1 152 ? 10.431 8.699 -10.807 1.00 94.38 152 VAL A N 1
ATOM 1243 C CA . VAL A 1 152 ? 9.854 7.811 -9.784 1.00 94.38 152 VAL A CA 1
ATOM 1244 C C . VAL A 1 152 ? 10.301 8.238 -8.388 1.00 94.38 152 VAL A C 1
ATOM 1246 O O . VAL A 1 152 ? 9.483 8.324 -7.471 1.00 94.38 152 VAL A O 1
ATOM 1249 N N . GLN A 1 153 ? 11.579 8.584 -8.218 1.00 93.75 153 GLN A N 1
ATOM 1250 C CA . GLN A 1 153 ? 12.094 9.078 -6.945 1.00 93.75 153 GLN A CA 1
ATOM 1251 C C . GLN A 1 153 ? 11.418 10.390 -6.526 1.00 93.75 153 GLN A C 1
ATOM 1253 O O . GLN A 1 153 ? 11.093 10.562 -5.350 1.00 93.75 153 GLN A O 1
ATOM 1258 N N . GLN A 1 154 ? 11.177 11.307 -7.465 1.00 94.38 154 GLN A N 1
ATOM 1259 C CA . GLN A 1 154 ? 10.440 12.542 -7.197 1.00 94.38 154 GLN A CA 1
ATOM 1260 C C . GLN A 1 154 ? 8.987 12.251 -6.790 1.00 94.38 154 GLN A C 1
ATOM 1262 O O . GLN A 1 154 ? 8.501 12.799 -5.802 1.00 94.38 154 GLN A O 1
ATOM 1267 N N . GLN A 1 155 ? 8.318 11.330 -7.486 1.00 93.81 155 GLN A N 1
ATOM 1268 C CA . GLN A 1 155 ? 6.954 10.914 -7.161 1.00 93.81 155 GLN A CA 1
ATOM 1269 C C . GLN A 1 155 ? 6.859 10.289 -5.757 1.00 93.81 155 GLN A C 1
ATOM 1271 O O . GLN A 1 155 ? 5.958 10.635 -4.990 1.00 93.81 155 GLN A O 1
ATOM 1276 N N . LEU A 1 156 ? 7.814 9.433 -5.379 1.00 93.38 156 LEU A N 1
ATOM 1277 C CA . LEU A 1 156 ? 7.890 8.866 -4.028 1.00 93.38 156 LEU A CA 1
ATOM 1278 C C . LEU A 1 156 ? 8.126 9.921 -2.950 1.00 93.38 156 LEU A C 1
ATOM 1280 O O . LEU A 1 156 ? 7.507 9.852 -1.889 1.00 93.38 156 LEU A O 1
ATOM 1284 N N . ARG A 1 157 ? 9.008 10.897 -3.203 1.00 92.62 157 ARG A N 1
ATOM 1285 C CA . ARG A 1 157 ? 9.248 12.002 -2.262 1.00 92.62 157 ARG A CA 1
ATOM 1286 C C . ARG A 1 157 ? 7.965 12.784 -2.003 1.00 92.62 157 ARG A C 1
ATOM 1288 O O . ARG A 1 157 ? 7.626 12.990 -0.843 1.00 92.62 157 ARG A O 1
ATOM 1295 N N . ASN A 1 158 ? 7.211 13.103 -3.054 1.00 92.00 158 ASN A N 1
ATOM 1296 C CA . ASN A 1 158 ? 5.935 13.808 -2.928 1.00 92.00 158 ASN A CA 1
ATOM 1297 C C . ASN A 1 158 ? 4.921 13.009 -2.087 1.00 92.00 158 ASN A C 1
ATOM 1299 O O . ASN A 1 158 ? 4.296 13.560 -1.183 1.00 92.00 158 ASN A O 1
ATOM 1303 N N . LEU A 1 159 ? 4.791 11.695 -2.319 1.00 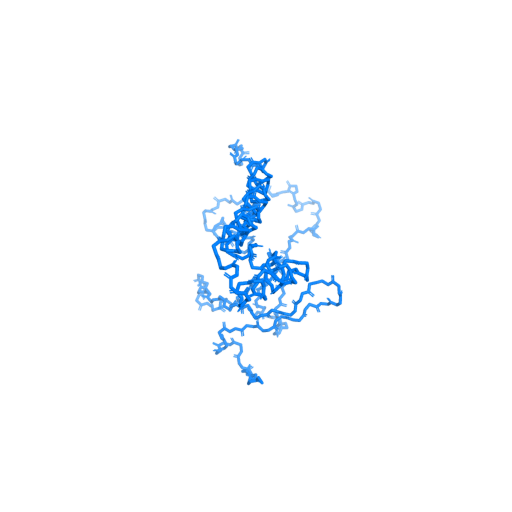90.38 159 LEU A N 1
ATOM 1304 C CA . LEU A 1 159 ? 3.915 10.827 -1.515 1.00 90.38 159 LEU A CA 1
ATOM 1305 C C . LEU A 1 159 ? 4.361 10.747 -0.046 1.00 90.38 159 LEU A C 1
ATOM 1307 O O . LEU A 1 159 ? 3.530 10.773 0.864 1.00 90.38 159 LEU A O 1
ATOM 1311 N N . ALA A 1 160 ? 5.670 10.679 0.201 1.00 88.06 160 ALA A N 1
ATOM 1312 C CA . ALA A 1 160 ? 6.224 10.665 1.550 1.00 88.06 160 ALA A CA 1
ATOM 1313 C C . ALA A 1 160 ? 6.010 12.000 2.284 1.00 88.06 160 ALA A C 1
ATOM 1315 O O . ALA A 1 160 ? 5.756 11.999 3.490 1.00 88.06 160 ALA A O 1
ATOM 1316 N N . GLU A 1 161 ? 6.089 13.130 1.582 1.00 88.06 161 GLU A N 1
ATOM 1317 C CA . GLU A 1 161 ? 5.784 14.451 2.137 1.00 88.06 161 GLU A CA 1
ATOM 1318 C C . GLU A 1 161 ? 4.307 14.578 2.509 1.00 88.06 161 GLU A C 1
ATOM 1320 O O . GLU A 1 161 ? 4.011 14.950 3.645 1.00 88.06 161 GLU A O 1
ATOM 1325 N N . ILE A 1 162 ? 3.389 14.164 1.628 1.00 87.06 162 ILE A N 1
ATOM 1326 C CA . ILE A 1 162 ? 1.946 14.126 1.926 1.00 87.06 162 ILE A CA 1
ATOM 1327 C C . ILE A 1 162 ? 1.674 13.264 3.165 1.00 87.06 162 ILE A C 1
ATOM 1329 O O . ILE A 1 162 ? 0.962 13.688 4.074 1.00 87.06 162 ILE A O 1
ATOM 1333 N N . ARG A 1 163 ? 2.303 12.085 3.268 1.00 84.56 163 ARG A N 1
ATOM 1334 C CA . ARG A 1 163 ? 2.188 11.232 4.461 1.00 84.56 163 ARG A CA 1
ATOM 1335 C C . ARG A 1 163 ? 2.690 11.934 5.727 1.00 84.56 163 ARG A C 1
ATOM 1337 O O . ARG A 1 163 ? 2.088 11.784 6.788 1.00 84.56 163 ARG A O 1
ATOM 1344 N N . ARG A 1 164 ? 3.786 12.695 5.642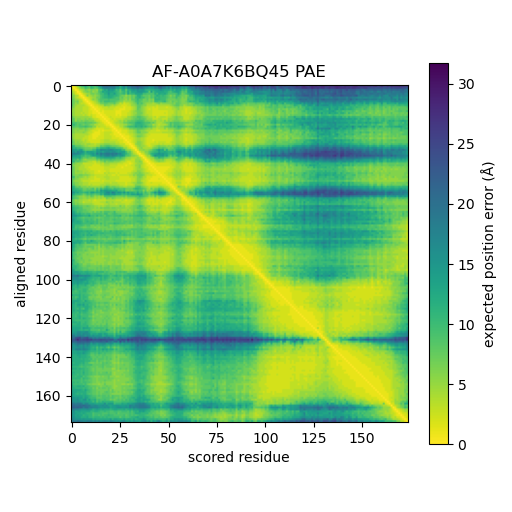 1.00 81.06 164 ARG A N 1
ATOM 1345 C CA . ARG A 1 164 ? 4.353 13.446 6.778 1.00 81.06 164 ARG A CA 1
ATOM 1346 C C . ARG A 1 164 ? 3.491 14.630 7.216 1.00 81.06 164 ARG A C 1
ATOM 1348 O O . ARG A 1 164 ? 3.624 15.043 8.366 1.00 81.06 164 ARG A O 1
ATOM 1355 N N . MET A 1 165 ? 2.630 15.147 6.339 1.00 81.75 165 MET A N 1
ATOM 1356 C CA . MET A 1 165 ? 1.628 16.167 6.672 1.00 81.75 165 MET A CA 1
ATOM 1357 C C . MET A 1 165 ? 0.428 15.601 7.452 1.00 81.75 165 MET A C 1
ATOM 1359 O O . MET A 1 165 ? -0.404 16.373 7.919 1.00 81.75 165 MET A O 1
ATOM 1363 N N . GLY A 1 166 ? 0.323 14.276 7.618 1.00 75.75 166 GLY A N 1
ATOM 1364 C CA . GLY A 1 166 ? -0.730 13.651 8.418 1.00 75.75 166 GLY A CA 1
ATOM 1365 C C . GLY A 1 166 ? -0.681 14.039 9.903 1.00 75.75 166 GLY A C 1
ATOM 1366 O O . GLY A 1 166 ? 0.378 14.357 10.451 1.00 75.75 166 GLY A O 1
ATOM 1367 N N . ASN A 1 167 ? -1.840 13.985 10.570 1.00 74.44 167 ASN A N 1
ATOM 1368 C CA . ASN A 1 167 ? -1.974 14.333 11.987 1.00 74.44 167 ASN A CA 1
ATOM 1369 C C . ASN A 1 167 ? -1.040 13.487 12.863 1.00 74.44 167 ASN A C 1
ATOM 1371 O O . ASN A 1 167 ? -1.147 12.259 12.908 1.00 74.44 167 ASN A O 1
ATOM 1375 N N . ARG A 1 168 ? -0.158 14.151 13.616 1.00 79.12 168 ARG A N 1
ATOM 1376 C CA . ARG A 1 168 ? 0.617 13.490 14.670 1.00 79.12 168 ARG A CA 1
ATOM 1377 C C . ARG A 1 168 ? -0.272 13.281 15.899 1.00 79.12 168 ARG A C 1
ATOM 1379 O O . ARG A 1 168 ? -1.005 14.205 16.253 1.00 79.12 168 ARG A O 1
ATOM 1386 N N . PRO A 1 169 ? -0.201 12.117 16.568 1.00 82.69 169 PRO A N 1
ATOM 1387 C CA . PRO A 1 169 ? -0.892 11.916 17.833 1.00 82.69 169 PRO A CA 1
ATOM 1388 C C . PRO A 1 169 ? -0.461 12.976 18.848 1.00 82.69 169 PRO A C 1
ATOM 1390 O O . PRO A 1 169 ? 0.732 13.247 18.998 1.00 82.69 169 PRO A O 1
ATOM 1393 N N . TYR A 1 170 ? -1.427 13.563 19.545 1.00 86.25 170 TYR A N 1
ATOM 1394 C CA . TYR A 1 170 ? -1.190 14.474 20.658 1.00 86.25 170 TYR A CA 1
ATOM 1395 C C . TYR A 1 170 ? -1.996 14.011 21.866 1.00 86.25 170 TYR A C 1
ATOM 1397 O O . TYR A 1 170 ? -3.027 13.352 21.729 1.00 86.25 170 TYR A O 1
ATOM 1405 N N . LEU A 1 171 ? -1.489 14.321 23.058 1.00 90.50 171 LEU A N 1
ATOM 1406 C CA . LEU A 1 171 ? -2.145 13.944 24.301 1.00 90.50 171 LEU A CA 1
ATOM 1407 C C . LEU A 1 171 ? -3.426 14.763 24.464 1.00 90.50 171 LEU A C 1
ATOM 1409 O O . LEU A 1 171 ? -3.404 15.992 24.392 1.00 90.50 171 LEU A O 1
ATOM 1413 N N . ILE A 1 172 ? -4.526 14.062 24.701 1.00 89.19 172 ILE A N 1
ATOM 1414 C CA . ILE A 1 172 ? -5.812 14.631 25.093 1.00 89.19 172 ILE A CA 1
ATOM 1415 C C . ILE A 1 172 ? -6.181 14.069 26.463 1.00 89.19 172 ILE A C 1
ATOM 1417 O O . ILE A 1 172 ? -5.818 12.938 26.785 1.00 89.19 172 ILE A O 1
ATOM 1421 N N . GLN A 1 173 ? -6.870 14.866 27.277 1.00 85.25 173 GLN A N 1
ATOM 1422 C CA . GLN A 1 173 ? -7.482 14.358 28.500 1.00 85.25 173 GLN A CA 1
ATOM 1423 C C . GLN A 1 173 ? -8.735 13.579 28.091 1.00 85.25 173 GLN A C 1
ATOM 1425 O O . GLN A 1 173 ? -9.678 14.173 27.566 1.00 85.25 173 GLN A O 1
ATOM 1430 N N . VAL A 1 174 ? -8.672 12.258 28.252 1.00 77.62 174 VAL A N 1
ATOM 1431 C CA . VAL A 1 174 ? -9.769 11.300 28.048 1.00 77.62 174 VAL A CA 1
ATOM 1432 C C . VAL A 1 174 ? -10.296 10.806 29.379 1.00 77.62 174 VAL A C 1
ATOM 1434 O O . VAL A 1 174 ? -9.480 10.710 30.323 1.00 77.62 174 VAL A O 1
#

pLDDT: mean 86.49, std 7.77, range [53.69, 95.06]

Foldseek 3Di:
DDDDPDPVPDQWDWDCDDPPPDHIDIWGWDWDQDPVRDTWIWTADPNWIWTQDDPDPRDTDTQDDPPPDPPVVVVPDPPDPDPVVVVVCCVRVNDPDDDDDQDDLVVLLVVVCPPPVNVVVLVVLVVVCVVPNVPVSVVVNVVSSVVSSVVSVVVSVVVVVVRVPDDDDDDDDD

Nearest PDB structures (foldseek):
  8op8-assembly1_A  TM=7.682E-01  e=6.718E-12  Thermochaetoides thermophila
  7vpl-assembly1_A  TM=6.595E-01  e=1.639E-04  Homo sapiens
  7n78-assembly1_A  TM=6.438E-01  e=5.298E-04  Homo sapiens
  7n70-assembly1_A  TM=7.355E-01  e=4.377E-03  Homo sapiens
  8iel-assembly1_P  TM=6.494E-01  e=2.738E-03  Homo sapiens

Mean predicted aligned error: 8.6 Å

Secondary structure (DSSP, 8-state):
-PPPS-TTT-SEEEE-PPTTS---EEEEPEEEE-TTS-EEEEEEETTEEEEE-SSSSSSEEEPPP--SS-HHHHHH-----SHHHHHHHHHHH------PPPPPHHHHHHHHHTSHHHHHHHHHHHHHHHTT-HHHHHHHHHHHHHHHHHHHHHHHHHHHHHHHTSPPP-----

Organism: Ptilonorhynchus violaceus (NCBI:txid28724)

Solvent-accessible surface area (backbone atoms only — not comparable to full-atom values): 10961 Å² total; per-residue (Å²): 132,90,77,72,89,47,76,90,75,46,59,63,43,80,47,74,54,60,91,92,59,73,71,73,44,79,34,62,51,44,78,44,76,42,98,87,72,46,80,43,43,30,35,62,56,97,91,41,52,28,40,51,42,83,90,66,65,90,45,74,41,67,69,82,74,95,75,83,68,60,69,68,57,64,73,70,56,83,72,76,88,47,72,65,54,47,52,53,47,39,72,66,74,48,76,98,70,92,82,80,85,76,81,53,70,67,60,54,41,48,61,54,54,66,33,71,65,52,46,48,52,55,51,52,41,51,56,46,37,72,70,80,42,40,72,63,29,54,52,51,50,50,53,53,53,52,50,54,52,51,51,45,51,51,53,50,50,53,53,52,50,58,58,68,69,48,88,73,92,74,95,72,96,126

Sequence (174 aa):
FFQEPCPKKATLAKVVPTPNNGSVELVPLHRDQGEDGQEALSFEFQKIKYSYEIHGKKQFLPVAFPVEHPLSYYQNSRGYQEDKEIRAAEKKYGTNKAEMVVPEFLELFKERATAPFFVFQVFCVGLWCLDEYWYYSVFTLSMLVAFEASLVQQQLRNLAEIRRMGNRPYLIQV